Protein AF-A0A380E201-F1 (afdb_monomer)

InterPro domains:
  IPR000914 Solute-binding protein family 5 domain [PF00496] (3-68)
  IPR039424 Solute-binding protein family 5 [PTHR30290] (10-64)

Nearest PDB structures (foldseek):
  5kzt-assembly1_A  TM=9.747E-01  e=1.893E-06  Listeria monocytogenes 10403S
  6npo-assembly1_A  TM=9.668E-01  e=4.331E-06  Bacillus anthracis
  8arn-assembly1_A  TM=9.641E-01  e=2.061E-04  Bacillus subtilis subsp. subtilis str. 168
  3zs6-assembly1_A  TM=9.442E-01  e=1.460E-04  Burkholderia pseudomallei
  4faj-assembly1_A  TM=9.732E-01  e=3.118E-04  Enterococcus faecalis

Mean predicted aligned error: 3.08 Å

Radius of gyration: 14.25 Å; Cα contacts (8 Å, |Δi|>4): 76; chains: 1; bounding box: 33×34×31 Å

pLDDT: mean 94.93, std 6.67, range [56.78, 98.06]

Foldseek 3Di:
DDDQFPDFFDADPVRLDTHTDGDQCDADPVGHHDDPVVVLVVLLLLLACVNVHPPLVVCVSRPCSVCRNVVVDPRDD

Secondary structure (DSSP, 8-state):
---SBSSSPEEPTTS--EE-PBPTT-B-TTSPBP-HHHHHHHHHHHH-GGG--TTGGGGTTSTTHHHHHTTSSPPP-

Structure (mmCIF, N/CA/C/O backbone):
data_AF-A0A380E201-F1
#
_entry.id   AF-A0A380E201-F1
#
loop_
_atom_site.group_PDB
_atom_site.id
_atom_site.type_symbol
_atom_site.label_atom_id
_atom_site.label_alt_id
_atom_site.label_comp_id
_atom_site.label_asym_id
_atom_site.label_entity_id
_atom_site.label_seq_id
_atom_site.pdbx_PDB_ins_code
_atom_site.Cartn_x
_atom_site.Cartn_y
_atom_site.Cartn_z
_atom_site.occupancy
_atom_site.B_iso_or_equiv
_atom_site.auth_seq_id
_atom_site.auth_comp_id
_atom_site.auth_asym_id
_atom_site.auth_atom_id
_atom_site.pdbx_PDB_model_num
ATOM 1 N N . MET A 1 1 ? 16.815 -0.527 0.522 1.00 56.78 1 MET A N 1
ATOM 2 C CA . MET A 1 1 ? 16.677 -1.091 -0.840 1.00 56.78 1 MET A CA 1
ATOM 3 C C . MET A 1 1 ? 15.377 -0.565 -1.437 1.00 56.78 1 MET A C 1
ATOM 5 O O . MET A 1 1 ? 14.366 -0.616 -0.750 1.00 56.78 1 MET A O 1
ATOM 9 N N . LEU A 1 2 ? 15.401 0.003 -2.646 1.00 74.25 2 LEU A N 1
ATOM 10 C CA . LEU A 1 2 ? 14.183 0.434 -3.346 1.00 74.25 2 LEU A CA 1
ATOM 11 C C . LEU A 1 2 ? 13.572 -0.795 -4.038 1.00 74.25 2 LEU A C 1
ATOM 13 O O . LEU A 1 2 ? 14.257 -1.438 -4.827 1.00 74.25 2 LEU A O 1
ATOM 17 N N . GLY A 1 3 ? 12.334 -1.155 -3.685 1.00 90.56 3 GLY A N 1
ATOM 18 C CA . GLY A 1 3 ? 11.597 -2.266 -4.301 1.00 90.56 3 GLY A CA 1
ATOM 19 C C . GLY A 1 3 ? 10.993 -1.871 -5.654 1.00 90.56 3 GLY A C 1
ATOM 20 O O . GLY A 1 3 ? 11.694 -1.458 -6.572 1.00 90.56 3 GLY A O 1
ATOM 21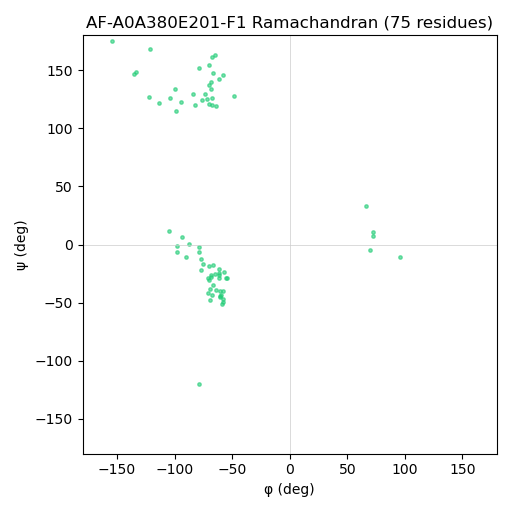 N N . VAL A 1 4 ? 9.664 -1.946 -5.774 1.00 95.50 4 VAL A N 1
ATOM 22 C CA . VAL A 1 4 ? 8.925 -1.529 -6.988 1.00 95.50 4 VAL A CA 1
ATOM 23 C C . VAL A 1 4 ? 8.941 -0.002 -7.190 1.00 95.50 4 VAL A C 1
ATOM 25 O O . VAL A 1 4 ? 8.703 0.495 -8.291 1.00 95.50 4 VAL A O 1
ATOM 28 N N . ALA A 1 5 ? 9.245 0.771 -6.144 1.00 96.62 5 ALA A N 1
ATOM 29 C CA . ALA A 1 5 ? 9.379 2.221 -6.234 1.00 96.62 5 ALA A CA 1
ATOM 30 C C . ALA A 1 5 ? 10.620 2.621 -7.054 1.00 96.62 5 ALA A C 1
ATOM 32 O O . ALA A 1 5 ? 11.719 2.118 -6.835 1.00 96.62 5 ALA A O 1
ATOM 33 N N . LYS A 1 6 ? 10.451 3.573 -7.977 1.00 96.25 6 LYS A N 1
ATOM 34 C CA . LYS A 1 6 ? 11.522 4.113 -8.830 1.00 96.25 6 LYS A CA 1
ATOM 35 C C . LYS A 1 6 ? 12.531 4.960 -8.046 1.00 96.25 6 LYS A C 1
ATOM 37 O O . LYS A 1 6 ? 13.690 5.043 -8.431 1.00 96.25 6 LYS A O 1
ATOM 42 N N . ALA A 1 7 ? 12.078 5.613 -6.982 1.00 96.19 7 ALA A N 1
ATOM 43 C CA . ALA A 1 7 ? 12.871 6.463 -6.101 1.00 96.19 7 ALA A CA 1
ATOM 44 C C . ALA A 1 7 ? 12.215 6.505 -4.712 1.00 96.19 7 ALA A C 1
ATOM 46 O O . ALA A 1 7 ? 11.116 5.971 -4.528 1.00 96.19 7 ALA A O 1
ATOM 47 N N . PHE A 1 8 ? 12.863 7.162 -3.747 1.00 95.38 8 PHE A N 1
ATOM 48 C CA . PHE A 1 8 ? 12.214 7.477 -2.474 1.00 95.38 8 PHE A CA 1
ATOM 49 C C . PHE A 1 8 ? 10.939 8.316 -2.696 1.00 95.38 8 PHE A C 1
ATOM 51 O O . PHE A 1 8 ? 10.905 9.121 -3.632 1.00 95.38 8 PHE A O 1
ATOM 58 N N . PRO A 1 9 ? 9.887 8.137 -1.872 1.00 96.19 9 PRO A N 1
ATOM 59 C CA . PRO A 1 9 ? 8.637 8.873 -2.037 1.00 96.19 9 PRO A CA 1
ATOM 60 C C . PRO A 1 9 ? 8.815 10.387 -1.896 1.00 96.19 9 PRO A C 1
ATOM 62 O O . PRO A 1 9 ? 9.539 10.863 -1.022 1.00 96.19 9 PRO A O 1
ATOM 65 N N . GLU A 1 10 ? 8.088 11.149 -2.711 1.00 97.69 10 GLU A N 1
ATOM 66 C CA . GLU A 1 10 ? 7.963 12.596 -2.536 1.00 97.69 10 GLU A CA 1
ATOM 67 C C . GLU A 1 10 ? 6.998 12.862 -1.369 1.00 97.69 10 GLU A C 1
ATOM 69 O O . GLU A 1 10 ? 5.864 12.378 -1.374 1.00 97.69 10 GLU A O 1
ATOM 74 N N . LYS A 1 11 ? 7.444 13.611 -0.356 1.00 98.00 11 LYS A N 1
ATOM 75 C CA . LYS A 1 11 ? 6.673 13.899 0.863 1.00 98.00 11 LYS A CA 1
ATOM 76 C C . LYS A 1 11 ? 6.029 15.287 0.781 1.00 98.00 11 LYS A C 1
ATOM 78 O O . LYS A 1 11 ? 6.688 16.253 0.401 1.00 98.00 11 LYS A O 1
ATOM 83 N N . SER A 1 12 ? 4.748 15.397 1.137 1.00 97.81 12 SER A N 1
ATOM 84 C CA . SER A 1 12 ? 4.059 16.691 1.259 1.00 97.81 12 SER A CA 1
ATOM 85 C C . SER A 1 12 ? 4.649 17.554 2.379 1.00 97.81 12 SER A C 1
ATOM 87 O O . SER A 1 12 ? 5.323 17.054 3.279 1.00 97.81 12 SER A O 1
ATOM 89 N N . LYS A 1 13 ? 4.352 18.861 2.365 1.00 97.44 13 LYS A N 1
ATOM 90 C CA . LYS A 1 13 ? 4.844 19.814 3.379 1.00 97.44 13 LYS A CA 1
ATOM 91 C C . LYS A 1 13 ? 4.435 19.442 4.808 1.00 97.44 13 LYS A C 1
ATOM 93 O O . LYS A 1 13 ? 5.239 19.565 5.721 1.00 97.44 13 LYS A O 1
ATOM 98 N N . ASP A 1 14 ? 3.203 18.970 4.990 1.00 96.75 14 ASP A N 1
ATOM 99 C CA . ASP A 1 14 ? 2.677 18.504 6.283 1.00 96.75 14 ASP A CA 1
ATOM 100 C C . ASP A 1 14 ? 3.145 17.086 6.650 1.00 96.75 14 ASP A C 1
ATOM 102 O O . ASP A 1 14 ? 2.879 16.592 7.743 1.00 96.75 14 ASP A O 1
ATOM 106 N N . GLY A 1 15 ? 3.831 16.418 5.724 1.00 96.06 15 GLY A N 1
ATOM 107 C CA . GLY A 1 15 ? 4.392 15.097 5.904 1.00 96.06 15 GLY A CA 1
ATOM 108 C C . GLY A 1 15 ? 3.408 13.937 5.947 1.00 96.06 15 GLY A C 1
ATOM 109 O O . GLY A 1 15 ? 3.847 12.823 6.226 1.00 96.06 15 GLY A O 1
ATOM 110 N N . LYS A 1 16 ? 2.123 14.172 5.665 1.00 96.62 16 LYS A N 1
ATOM 111 C CA . LYS A 1 16 ? 1.057 13.159 5.757 1.00 96.62 16 LYS A CA 1
ATOM 112 C C . LYS A 1 16 ? 0.712 12.504 4.422 1.00 96.62 16 LYS A C 1
ATOM 114 O O . LYS A 1 16 ? -0.073 11.563 4.388 1.00 96.62 16 LYS A O 1
ATOM 119 N N . THR A 1 17 ? 1.292 12.990 3.325 1.00 97.62 17 THR A N 1
ATOM 120 C CA . THR A 1 17 ? 1.097 12.436 1.984 1.00 97.62 17 THR A CA 1
ATOM 121 C C . THR A 1 17 ? 2.439 12.024 1.400 1.00 97.62 17 THR A C 1
ATOM 123 O O . THR A 1 17 ? 3.368 12.830 1.326 1.00 97.62 17 THR A O 1
ATOM 126 N N . LEU A 1 18 ? 2.525 10.771 0.955 1.00 97.25 18 LEU A N 1
ATOM 127 C CA . LEU A 1 18 ? 3.665 10.235 0.219 1.00 97.25 18 LEU A CA 1
ATOM 128 C C . LEU A 1 18 ? 3.230 9.914 -1.211 1.00 97.25 18 LEU A C 1
ATOM 130 O O . LEU A 1 18 ? 2.322 9.112 -1.424 1.00 97.25 18 LEU A O 1
ATOM 134 N N . LYS A 1 19 ? 3.890 10.519 -2.198 1.00 97.75 19 LYS A N 1
ATOM 135 C CA . LYS A 1 19 ? 3.694 10.204 -3.615 1.00 97.75 19 LYS A CA 1
ATOM 136 C C . LYS A 1 19 ? 4.797 9.260 -4.076 1.00 97.75 19 LYS A C 1
ATOM 138 O O . LYS A 1 19 ? 5.972 9.624 -4.117 1.00 97.75 19 LYS A O 1
ATOM 143 N N . VAL A 1 20 ? 4.407 8.043 -4.443 1.00 97.50 20 VAL A N 1
ATOM 144 C CA . VAL A 1 20 ? 5.321 6.992 -4.902 1.00 97.50 20 VAL A CA 1
ATOM 145 C C . VAL A 1 20 ? 5.215 6.851 -6.416 1.00 97.50 20 VAL A C 1
ATOM 147 O O . VAL A 1 20 ? 4.128 6.659 -6.956 1.00 97.50 20 VAL A O 1
ATOM 150 N N . LYS A 1 21 ? 6.350 6.933 -7.115 1.00 97.56 21 LYS A N 1
ATOM 151 C CA . LYS A 1 21 ? 6.444 6.597 -8.543 1.00 97.56 21 LYS A CA 1
ATOM 152 C C . LYS A 1 21 ? 6.897 5.147 -8.670 1.00 97.56 21 LYS A C 1
ATOM 154 O O . LYS A 1 21 ? 7.962 4.806 -8.162 1.00 97.56 21 LYS A O 1
ATOM 159 N N . LEU A 1 22 ? 6.114 4.309 -9.342 1.00 97.38 22 LEU A N 1
ATOM 160 C CA . LEU A 1 22 ? 6.492 2.921 -9.618 1.00 97.38 22 LEU A CA 1
ATOM 161 C C . LEU A 1 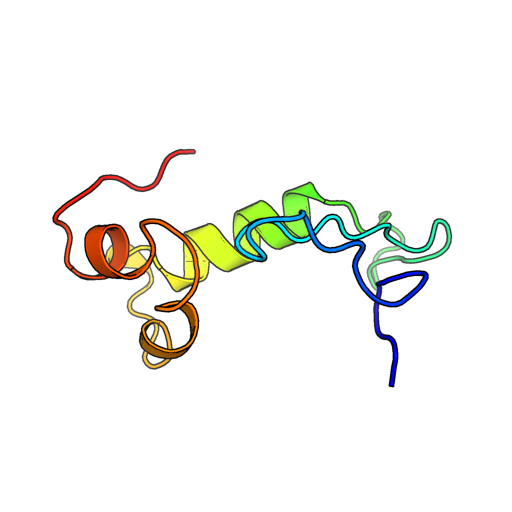22 ? 7.476 2.852 -10.792 1.00 97.38 22 LEU A C 1
ATOM 163 O O . LEU A 1 22 ? 7.474 3.718 -11.674 1.00 97.38 22 LEU A O 1
ATOM 167 N N . ARG A 1 23 ? 8.332 1.830 -10.802 1.00 96.19 23 ARG A N 1
ATOM 168 C CA . ARG A 1 23 ? 9.170 1.525 -11.962 1.00 96.19 23 ARG A CA 1
ATOM 169 C C . ARG A 1 23 ? 8.300 1.037 -13.122 1.00 96.19 23 ARG A C 1
ATOM 171 O O . ARG A 1 23 ? 7.369 0.266 -12.927 1.00 96.19 23 ARG A O 1
ATOM 178 N N . SER A 1 24 ? 8.620 1.469 -14.338 1.00 95.00 24 SER A N 1
ATOM 179 C CA . SER A 1 24 ? 7.856 1.131 -15.547 1.00 95.00 24 SER A CA 1
ATOM 180 C C . SER A 1 24 ? 8.081 -0.297 -16.052 1.00 95.00 24 SER A C 1
ATOM 182 O O . SER A 1 24 ? 7.316 -0.773 -16.886 1.00 95.00 24 SER A O 1
ATOM 184 N N . ASP A 1 25 ? 9.145 -0.952 -15.589 1.00 96.00 25 ASP A N 1
ATOM 185 C CA . ASP A 1 25 ? 9.555 -2.306 -15.966 1.00 96.00 25 ASP A CA 1
ATOM 186 C C . ASP A 1 25 ? 9.109 -3.378 -14.958 1.00 96.00 25 ASP A C 1
ATOM 188 O O . ASP A 1 25 ? 9.357 -4.560 -15.181 1.00 96.00 25 ASP A O 1
ATOM 192 N N . ALA A 1 26 ? 8.441 -2.986 -13.868 1.00 97.12 26 ALA A N 1
ATOM 193 C CA . ALA A 1 26 ? 7.966 -3.918 -12.856 1.00 97.12 26 ALA A CA 1
ATOM 194 C C . ALA A 1 26 ? 6.852 -4.814 -13.411 1.00 97.12 26 ALA A C 1
ATOM 196 O O . ALA A 1 26 ? 5.838 -4.328 -13.925 1.00 97.12 26 ALA A O 1
ATOM 197 N N . LYS A 1 27 ? 7.040 -6.127 -13.277 1.00 97.69 27 LYS A N 1
ATOM 198 C CA . LYS A 1 27 ? 6.101 -7.144 -13.743 1.00 97.69 27 LYS A CA 1
ATOM 199 C C . LYS A 1 27 ? 5.889 -8.222 -12.692 1.00 97.69 27 LYS A C 1
ATOM 201 O O . LYS A 1 27 ? 6.818 -8.579 -11.967 1.00 97.69 27 LYS A O 1
ATOM 206 N N . TRP A 1 28 ? 4.676 -8.750 -12.653 1.00 97.94 28 TRP A N 1
ATOM 207 C CA . TRP A 1 28 ? 4.372 -10.020 -12.014 1.00 97.94 28 TRP A CA 1
ATOM 208 C C . TRP A 1 28 ? 5.023 -11.169 -12.793 1.00 97.94 28 TRP A C 1
ATOM 210 O O . TRP A 1 28 ? 5.386 -11.027 -13.963 1.00 97.94 28 TRP A O 1
ATOM 220 N N . SER A 1 29 ? 5.170 -12.330 -12.156 1.00 97.75 29 SER A N 1
ATOM 221 C CA . SER A 1 29 ? 5.775 -13.515 -12.783 1.00 97.75 29 SER A CA 1
ATOM 222 C C . SER A 1 29 ? 4.998 -14.021 -14.002 1.00 97.75 29 SER A C 1
ATOM 224 O O . SER A 1 29 ? 5.583 -14.645 -14.881 1.00 97.75 29 SER A O 1
ATOM 226 N N . ASN A 1 30 ? 3.701 -13.719 -14.080 1.00 97.75 30 ASN A N 1
ATOM 227 C CA . ASN A 1 30 ? 2.845 -14.024 -15.225 1.00 97.75 30 ASN A CA 1
ATOM 228 C C . ASN A 1 30 ? 3.016 -13.039 -16.405 1.00 97.75 30 ASN A C 1
ATOM 230 O O . ASN A 1 30 ? 2.388 -13.222 -17.442 1.00 97.75 30 ASN A O 1
ATOM 234 N N . GLY A 1 31 ? 3.858 -12.009 -16.264 1.00 97.56 31 GLY A N 1
ATOM 235 C CA . GLY A 1 31 ? 4.151 -11.019 -17.300 1.00 97.56 31 GLY A CA 1
ATOM 236 C C . GLY A 1 31 ? 3.332 -9.727 -17.223 1.00 97.56 31 GLY A C 1
ATOM 237 O O . GLY A 1 31 ? 3.704 -8.757 -17.897 1.00 97.56 31 GLY A O 1
ATOM 238 N N . ASP A 1 32 ? 2.289 -9.670 -16.389 1.00 98.06 32 ASP A N 1
ATOM 239 C CA . ASP A 1 32 ? 1.466 -8.471 -16.214 1.00 98.06 32 ASP A CA 1
ATOM 240 C C . ASP A 1 32 ? 2.260 -7.342 -15.556 1.00 98.06 32 ASP A C 1
ATOM 242 O O . ASP A 1 32 ? 3.137 -7.569 -14.721 1.00 98.06 32 ASP A O 1
ATOM 246 N N . LYS A 1 33 ? 1.950 -6.093 -15.913 1.00 98.00 33 LYS A N 1
ATOM 247 C CA . LYS A 1 33 ? 2.586 -4.924 -15.293 1.00 98.00 33 LYS A CA 1
ATOM 248 C C . LYS A 1 33 ? 2.109 -4.768 -13.853 1.00 98.00 33 LYS A C 1
ATOM 250 O O . LYS A 1 33 ? 0.911 -4.820 -13.602 1.00 98.00 33 LYS A O 1
ATOM 255 N N . VAL A 1 34 ? 3.034 -4.466 -12.945 1.00 98.06 34 VAL A N 1
ATOM 256 C CA . VAL A 1 34 ? 2.674 -4.035 -11.590 1.00 98.06 34 VAL A CA 1
ATOM 257 C C . VAL A 1 34 ? 2.152 -2.599 -11.649 1.00 98.06 34 VAL A C 1
ATOM 259 O O . VAL A 1 34 ? 2.803 -1.714 -12.213 1.00 98.06 34 VAL A O 1
ATOM 262 N N . THR A 1 35 ? 0.986 -2.350 -11.060 1.00 97.69 35 THR A N 1
ATOM 263 C CA . THR A 1 35 ? 0.307 -1.047 -11.095 1.00 97.69 35 THR A CA 1
ATOM 264 C C . THR A 1 35 ? 0.063 -0.489 -9.696 1.00 97.69 35 THR A C 1
ATOM 266 O O . THR A 1 35 ? 0.189 -1.181 -8.691 1.00 97.69 35 THR A O 1
ATOM 269 N N . ALA A 1 36 ? -0.327 0.787 -9.610 1.00 97.69 36 ALA A N 1
ATOM 270 C CA . ALA A 1 36 ? -0.728 1.388 -8.338 1.00 97.69 36 ALA A CA 1
ATOM 271 C C . ALA A 1 36 ? -1.958 0.693 -7.722 1.00 97.69 36 ALA A C 1
ATOM 273 O O . ALA A 1 36 ? -2.081 0.652 -6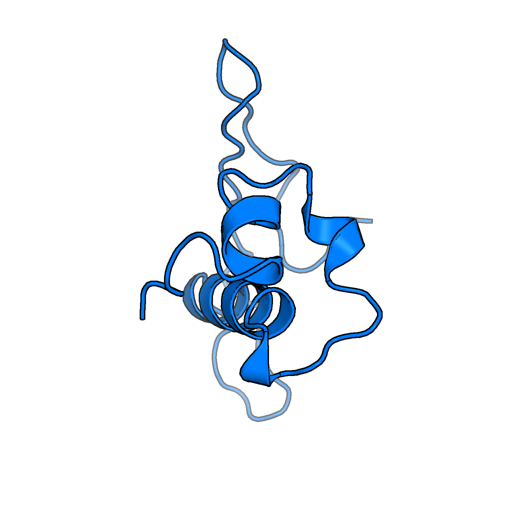.499 1.00 97.69 36 ALA A O 1
ATOM 274 N N . GLN A 1 37 ? -2.837 0.119 -8.552 1.00 97.31 37 GLN A N 1
ATOM 275 C CA . GLN A 1 37 ? -4.043 -0.561 -8.080 1.00 97.31 37 GLN A CA 1
ATOM 276 C C . GLN A 1 37 ? -3.727 -1.854 -7.327 1.00 97.31 37 GLN A C 1
ATOM 278 O O . GLN A 1 37 ? -4.450 -2.193 -6.396 1.00 97.31 37 GLN A O 1
ATOM 283 N N . ASP A 1 38 ? -2.608 -2.515 -7.632 1.00 97.94 38 ASP A N 1
ATOM 284 C CA . ASP A 1 38 ? -2.186 -3.722 -6.914 1.00 97.94 38 ASP A CA 1
ATOM 285 C C . ASP A 1 38 ? -1.883 -3.412 -5.440 1.00 97.94 38 ASP A C 1
ATOM 287 O O . ASP A 1 38 ? -2.256 -4.166 -4.540 1.00 97.94 38 ASP A O 1
ATOM 291 N N . PHE A 1 39 ? -1.265 -2.255 -5.177 1.00 97.19 39 PHE A N 1
ATOM 292 C CA . PHE A 1 39 ? -0.994 -1.777 -3.819 1.00 97.19 39 PHE A CA 1
ATOM 293 C C . PHE A 1 39 ? -2.273 -1.331 -3.108 1.00 97.19 39 PHE A C 1
ATOM 295 O O . PHE A 1 39 ? -2.464 -1.667 -1.941 1.00 97.19 39 PHE A O 1
ATOM 302 N N . VAL A 1 40 ? -3.167 -0.620 -3.808 1.00 96.75 40 VAL A N 1
ATOM 303 C CA . VAL A 1 40 ? -4.481 -0.227 -3.270 1.00 96.75 40 VAL A CA 1
ATOM 304 C C . VAL A 1 40 ? -5.274 -1.464 -2.851 1.00 96.75 40 VAL A C 1
ATOM 306 O O . VAL A 1 40 ? -5.757 -1.527 -1.720 1.00 96.75 40 VAL A O 1
ATOM 309 N N . TYR A 1 41 ? -5.358 -2.466 -3.728 1.00 96.75 41 TYR A N 1
ATOM 310 C CA . TYR A 1 41 ? -6.015 -3.739 -3.452 1.00 96.75 41 TYR A CA 1
ATOM 311 C C . TYR A 1 41 ? -5.387 -4.450 -2.252 1.00 96.75 41 TYR A C 1
ATOM 313 O O . TYR A 1 41 ? -6.103 -4.810 -1.318 1.00 96.75 41 TYR A O 1
ATOM 321 N N . ALA A 1 42 ? -4.060 -4.615 -2.237 1.00 96.56 42 ALA A N 1
ATOM 322 C CA . ALA A 1 42 ? -3.370 -5.320 -1.162 1.00 96.56 42 ALA A CA 1
ATOM 323 C C . ALA A 1 42 ? -3.575 -4.639 0.198 1.00 96.56 42 ALA A C 1
ATOM 325 O O . ALA A 1 42 ? -3.881 -5.310 1.180 1.00 96.56 42 ALA A O 1
ATOM 326 N N . TRP A 1 43 ? -3.463 -3.310 0.267 1.00 96.88 43 TRP A N 1
ATOM 327 C CA . TRP A 1 43 ? -3.648 -2.573 1.517 1.00 96.88 43 TRP A CA 1
ATOM 328 C C . TRP A 1 43 ? -5.087 -2.624 2.012 1.00 96.88 43 TRP A C 1
A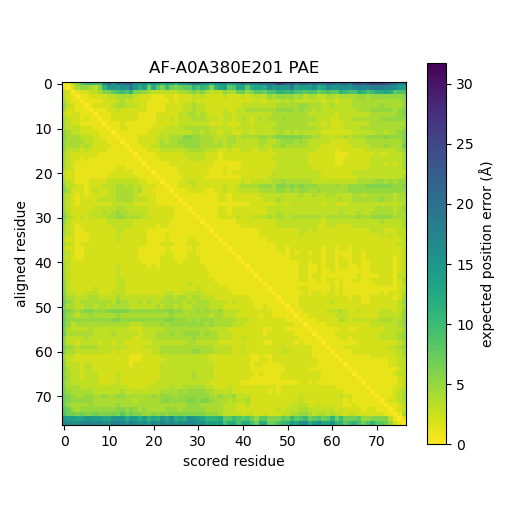TOM 330 O O . TRP A 1 43 ? -5.298 -2.879 3.196 1.00 96.88 43 TRP A O 1
ATOM 340 N N . ARG A 1 44 ? -6.067 -2.451 1.116 1.00 96.69 44 ARG A N 1
ATOM 341 C CA . ARG A 1 44 ? -7.493 -2.592 1.448 1.00 96.69 44 ARG A CA 1
ATOM 342 C C . ARG A 1 44 ? -7.809 -3.998 1.946 1.00 96.69 44 ARG A C 1
ATOM 344 O O . ARG A 1 44 ? -8.443 -4.134 2.983 1.00 96.69 44 ARG A O 1
ATOM 351 N N . LYS A 1 45 ? -7.298 -5.031 1.269 1.00 96.25 45 LYS A N 1
ATOM 352 C CA . LYS A 1 45 ? -7.456 -6.427 1.690 1.00 96.25 45 LYS A CA 1
ATOM 353 C C . LYS A 1 45 ? -6.860 -6.669 3.077 1.00 96.25 45 LYS A C 1
ATOM 355 O O . LYS A 1 45 ? -7.508 -7.315 3.890 1.00 96.25 45 LYS A O 1
ATOM 360 N N . THR A 1 46 ? -5.669 -6.143 3.364 1.00 96.75 46 THR A N 1
ATOM 361 C CA . THR A 1 46 ? -5.016 -6.299 4.675 1.00 96.75 46 THR A CA 1
ATOM 362 C C . THR A 1 46 ? -5.834 -5.704 5.818 1.00 96.75 46 THR A C 1
ATOM 364 O O . THR A 1 46 ? -5.868 -6.299 6.891 1.00 96.75 46 THR A O 1
ATOM 367 N N . VAL A 1 47 ? -6.468 -4.544 5.614 1.00 97.12 47 VAL A N 1
ATOM 368 C CA . VAL A 1 47 ? -7.249 -3.870 6.668 1.00 97.12 47 VAL A CA 1
ATOM 369 C C . VAL A 1 47 ? -8.719 -4.286 6.705 1.00 97.12 47 VAL A C 1
ATOM 371 O O . VAL A 1 47 ? -9.398 -3.937 7.662 1.00 97.12 47 VAL A O 1
ATOM 374 N N . ASP A 1 48 ? -9.220 -5.010 5.703 1.00 96.56 48 ASP A N 1
ATOM 375 C CA . ASP A 1 48 ? -10.586 -5.539 5.708 1.00 96.56 48 ASP A CA 1
ATOM 376 C C . ASP A 1 48 ? -10.756 -6.558 6.854 1.00 96.56 48 ASP A C 1
ATOM 378 O O . ASP A 1 48 ? -10.087 -7.600 6.840 1.00 96.56 48 ASP A O 1
ATOM 382 N N . PRO A 1 49 ? -11.669 -6.321 7.821 1.00 94.38 49 PRO A N 1
ATOM 383 C CA . PRO A 1 49 ? -11.934 -7.266 8.904 1.00 94.38 49 PRO A CA 1
ATOM 384 C C . PRO A 1 49 ? -12.321 -8.667 8.411 1.00 94.38 49 PRO A C 1
ATOM 386 O O . PRO A 1 49 ? -12.031 -9.653 9.086 1.00 94.38 49 PRO A O 1
ATOM 389 N N . LYS A 1 50 ? -12.932 -8.779 7.223 1.00 95.38 50 LYS A N 1
ATOM 390 C CA . LYS A 1 50 ? -13.313 -10.067 6.618 1.00 95.38 50 LYS A CA 1
ATOM 391 C C . LYS A 1 50 ? -12.110 -10.899 6.187 1.00 95.38 50 LYS A C 1
ATOM 393 O O . LYS A 1 50 ? -12.221 -12.119 6.117 1.00 95.38 50 LYS A O 1
ATOM 398 N N . THR A 1 51 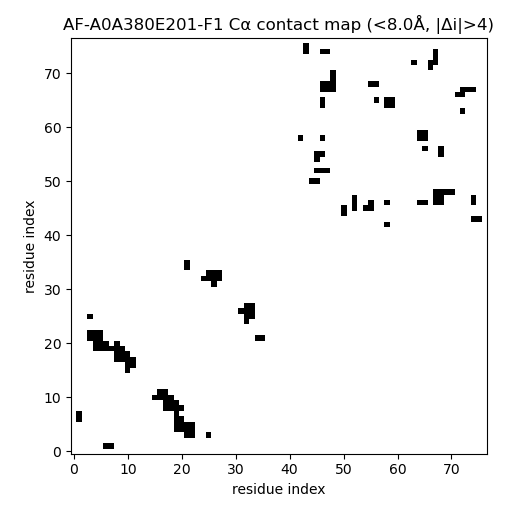? -10.978 -10.260 5.890 1.00 96.06 51 THR A N 1
ATOM 399 C CA . THR A 1 51 ? -9.735 -10.970 5.568 1.00 96.06 51 THR A CA 1
ATOM 400 C C . THR A 1 51 ? -9.137 -11.632 6.809 1.00 96.06 51 THR A C 1
ATOM 402 O O . THR A 1 51 ? -8.462 -12.647 6.674 1.00 96.06 51 THR A O 1
ATOM 405 N N . GLY A 1 52 ? -9.364 -11.076 8.008 1.00 94.12 52 GLY A N 1
ATOM 406 C CA . GLY A 1 52 ? -8.836 -11.632 9.258 1.00 94.12 52 GLY A CA 1
ATOM 407 C C . GLY A 1 52 ? -7.307 -11.581 9.368 1.00 94.12 52 GLY A C 1
ATOM 408 O O . GLY A 1 52 ? -6.702 -12.491 9.922 1.00 94.12 52 GLY A O 1
ATOM 409 N N . SER A 1 53 ? -6.662 -10.552 8.805 1.00 95.06 53 SER A N 1
ATOM 410 C CA . SER A 1 53 ? -5.198 -10.429 8.829 1.00 95.06 53 SER A CA 1
ATOM 411 C C . SER A 1 53 ? -4.666 -10.190 10.246 1.00 95.06 53 SER A C 1
ATOM 413 O O . SER A 1 53 ? -4.937 -9.150 10.848 1.00 95.06 53 SER A O 1
ATOM 415 N N . GLU A 1 54 ? -3.818 -11.095 10.739 1.00 94.88 54 GLU A N 1
ATOM 416 C CA . GLU A 1 54 ? -3.122 -10.960 12.031 1.00 94.88 54 GLU A CA 1
ATOM 417 C C . GLU A 1 54 ? -2.197 -9.730 12.083 1.00 94.88 54 GLU A C 1
ATOM 419 O O . GLU A 1 54 ? -1.891 -9.212 13.155 1.00 94.88 54 GLU A O 1
ATOM 424 N N . PHE A 1 55 ? -1.790 -9.216 10.917 1.00 94.12 55 PHE A N 1
ATOM 425 C CA . PHE A 1 55 ? -0.876 -8.083 10.780 1.00 94.12 55 PHE A CA 1
ATOM 426 C C . PHE A 1 55 ? -1.562 -6.773 10.381 1.00 94.12 55 PHE A C 1
ATOM 428 O O . PHE A 1 55 ? -0.875 -5.807 10.059 1.00 94.12 55 PHE A O 1
ATOM 435 N N . ALA A 1 56 ? -2.897 -6.679 10.417 1.00 95.12 56 ALA A N 1
ATOM 436 C CA . ALA A 1 56 ? -3.605 -5.444 10.054 1.00 95.12 56 ALA A CA 1
ATOM 437 C C . ALA A 1 56 ? -3.129 -4.208 10.851 1.00 95.12 56 ALA A C 1
ATOM 439 O O . ALA A 1 56 ? -3.146 -3.089 10.336 1.00 95.12 56 ALA A O 1
ATOM 440 N N . TYR A 1 57 ? -2.648 -4.409 12.083 1.00 93.06 57 TYR A N 1
ATOM 441 C CA . TYR A 1 57 ? -2.169 -3.348 12.972 1.00 93.06 57 TYR A CA 1
ATOM 442 C C . TYR A 1 57 ? -0.967 -2.559 12.421 1.00 93.06 57 TYR A C 1
ATOM 444 O O . TYR A 1 57 ? -0.823 -1.383 12.752 1.00 93.06 57 TYR A O 1
ATOM 452 N N . ILE A 1 58 ? -0.132 -3.146 11.548 1.00 95.94 58 ILE A N 1
ATOM 453 C CA . ILE A 1 58 ? 1.042 -2.451 10.976 1.00 95.94 58 ILE A CA 1
ATOM 454 C C . ILE A 1 58 ? 0.642 -1.292 10.055 1.00 95.94 58 ILE A C 1
ATOM 456 O O . ILE A 1 58 ? 1.456 -0.429 9.744 1.00 95.94 58 ILE A O 1
ATOM 460 N N . MET A 1 59 ? -0.614 -1.279 9.60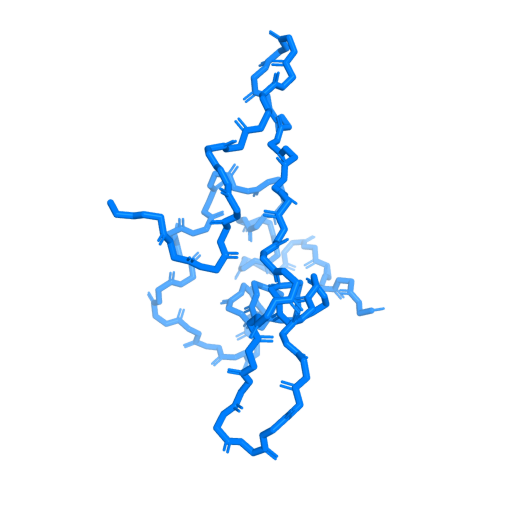2 1.00 96.38 59 MET A N 1
ATOM 461 C CA . MET A 1 59 ? -1.145 -0.276 8.684 1.00 96.38 59 MET A CA 1
ATOM 462 C C . MET A 1 59 ? -1.684 0.960 9.414 1.00 96.38 59 MET A C 1
ATOM 464 O O . MET A 1 59 ? -2.171 1.870 8.751 1.00 96.38 59 MET A O 1
ATOM 468 N N . GLY A 1 60 ? -1.615 1.013 10.751 1.00 95.44 60 GLY A N 1
ATOM 469 C CA . GLY A 1 60 ? -2.262 2.041 11.576 1.00 95.44 60 GLY A CA 1
ATOM 470 C C . GLY A 1 60 ? -1.871 3.492 11.261 1.00 95.44 60 GLY A C 1
ATOM 471 O O . GLY A 1 60 ? -2.672 4.396 11.492 1.00 95.44 60 GLY A O 1
ATOM 472 N N . ASP A 1 61 ? -0.694 3.715 10.669 1.00 95.44 61 ASP A N 1
ATOM 473 C CA . ASP A 1 61 ? -0.228 5.043 10.243 1.00 95.44 61 ASP A CA 1
ATOM 474 C C . ASP A 1 61 ? -0.879 5.531 8.934 1.00 95.44 61 ASP A C 1
ATOM 476 O O . ASP A 1 61 ? -0.779 6.707 8.568 1.00 95.44 61 ASP A O 1
ATOM 480 N N . ILE A 1 62 ? -1.563 4.645 8.207 1.00 96.38 62 ILE A N 1
ATOM 481 C CA . ILE A 1 62 ? -2.301 4.992 6.995 1.00 96.38 62 ILE A CA 1
ATOM 482 C C . ILE A 1 62 ? -3.675 5.519 7.397 1.00 96.38 62 ILE A C 1
ATOM 484 O O . ILE A 1 62 ? -4.426 4.895 8.148 1.00 96.38 62 ILE A O 1
ATOM 488 N N . LYS A 1 63 ? -4.033 6.685 6.853 1.00 97.00 63 LYS A N 1
ATOM 489 C CA . LYS A 1 63 ? -5.319 7.341 7.113 1.00 97.00 63 LYS A CA 1
ATOM 490 C C . LYS A 1 63 ? -6.486 6.352 6.966 1.00 97.00 63 LYS A C 1
ATOM 49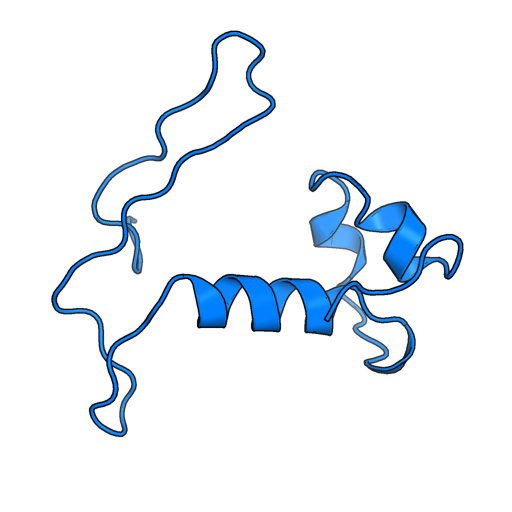2 O O . LYS A 1 63 ? -6.636 5.723 5.924 1.00 97.00 63 LYS A O 1
ATOM 497 N N . ASN A 1 64 ? -7.336 6.292 7.995 1.00 97.06 64 ASN A N 1
ATOM 498 C CA . ASN A 1 64 ? -8.502 5.406 8.141 1.00 97.06 64 ASN A CA 1
ATOM 499 C C . ASN A 1 64 ? -8.214 3.905 8.341 1.00 97.06 64 ASN A C 1
ATOM 501 O O . ASN A 1 64 ? -9.169 3.176 8.594 1.00 97.06 64 ASN A O 1
ATOM 505 N N . ALA A 1 65 ? -6.970 3.420 8.279 1.00 96.94 65 ALA A N 1
ATOM 506 C CA . ALA A 1 65 ? -6.685 1.984 8.371 1.00 96.94 65 ALA A CA 1
ATOM 507 C C . ALA A 1 65 ? -7.213 1.349 9.669 1.00 96.94 65 ALA A C 1
ATOM 509 O O . ALA A 1 65 ? -7.896 0.331 9.609 1.00 96.94 65 ALA A O 1
ATOM 510 N N . SER A 1 66 ? -6.974 1.985 10.821 1.00 96.19 66 SER A N 1
ATOM 511 C CA . SER A 1 66 ? -7.456 1.506 12.127 1.00 96.19 66 SER A CA 1
ATOM 512 C C . SER A 1 66 ? -8.980 1.553 12.270 1.00 96.19 66 SER A C 1
ATOM 514 O O . SER A 1 66 ? -9.579 0.688 12.906 1.00 96.19 66 SER A O 1
ATOM 516 N N . ASP A 1 67 ? -9.635 2.555 11.679 1.00 97.25 67 ASP A N 1
ATOM 517 C CA . ASP A 1 67 ? -11.099 2.639 11.696 1.00 97.25 67 ASP A CA 1
ATOM 518 C C . ASP A 1 67 ? -11.717 1.529 10.839 1.00 97.25 67 ASP A C 1
ATOM 520 O O . ASP A 1 67 ? -12.729 0.947 11.220 1.00 97.25 67 ASP A O 1
ATOM 524 N N . ILE A 1 68 ? -11.102 1.213 9.697 1.00 96.88 68 ILE A N 1
ATOM 525 C CA . ILE A 1 68 ? -11.554 0.134 8.815 1.00 96.88 68 ILE A CA 1
ATOM 526 C C . ILE A 1 68 ? -11.320 -1.228 9.477 1.00 96.88 68 ILE A C 1
ATOM 528 O O . ILE A 1 68 ? -12.252 -2.025 9.564 1.00 96.88 68 ILE A O 1
ATOM 532 N N . SER A 1 69 ? -10.123 -1.472 10.022 1.00 95.50 69 SER A N 1
ATOM 533 C CA . SER A 1 69 ? -9.778 -2.757 10.651 1.00 95.50 69 SER A CA 1
ATOM 534 C C . SER A 1 69 ? -10.592 -3.065 11.907 1.00 95.50 69 SER A C 1
ATOM 536 O O . SER A 1 69 ? -10.804 -4.229 12.233 1.00 95.50 69 SER A O 1
ATOM 538 N N . THR A 1 70 ? -11.104 -2.035 12.586 1.00 94.62 70 THR A N 1
ATOM 539 C CA . THR A 1 70 ? -12.019 -2.178 13.732 1.00 94.62 70 THR A CA 1
ATOM 540 C C . THR A 1 70 ? -13.500 -2.125 13.342 1.00 94.62 70 THR A C 1
ATOM 542 O O . THR A 1 70 ? -14.363 -2.098 14.218 1.00 94.62 70 THR A O 1
ATOM 545 N N . GLY A 1 71 ? -13.819 -2.101 12.043 1.00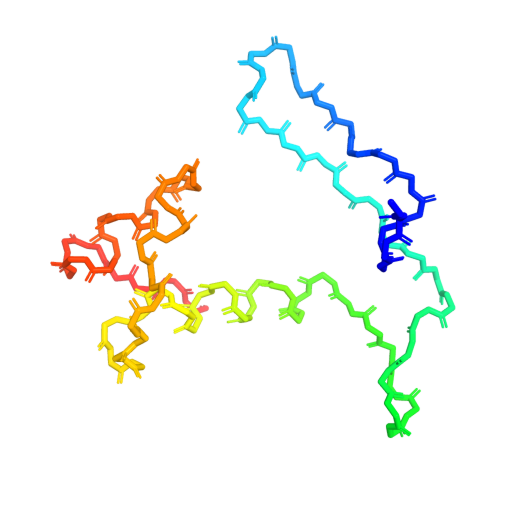 94.19 71 GLY A N 1
ATOM 546 C CA . GLY A 1 71 ? -15.194 -2.110 11.533 1.00 94.19 71 GLY A CA 1
ATOM 547 C C . GLY A 1 71 ? -15.964 -0.798 11.724 1.00 94.19 71 GLY A C 1
ATOM 548 O O . GLY A 1 71 ? -17.170 -0.759 11.493 1.00 94.19 71 GLY A O 1
ATOM 549 N N . LYS A 1 72 ? -15.296 0.290 12.124 1.00 96.62 72 LYS A N 1
ATOM 550 C CA . LYS A 1 72 ? -15.904 1.623 12.292 1.00 96.62 72 LYS A CA 1
ATOM 551 C C . LYS A 1 72 ? -16.136 2.339 10.962 1.00 96.62 72 LYS A C 1
ATOM 553 O O . LYS A 1 72 ? -16.949 3.260 10.899 1.00 96.62 72 LYS A O 1
ATOM 558 N N . LYS A 1 73 ? -15.413 1.949 9.909 1.00 96.38 73 LYS A N 1
ATOM 559 C CA . LYS A 1 73 ? -15.589 2.442 8.536 1.00 96.38 73 LYS A CA 1
ATOM 560 C C . LYS A 1 73 ? -15.610 1.282 7.540 1.00 96.38 73 LYS A C 1
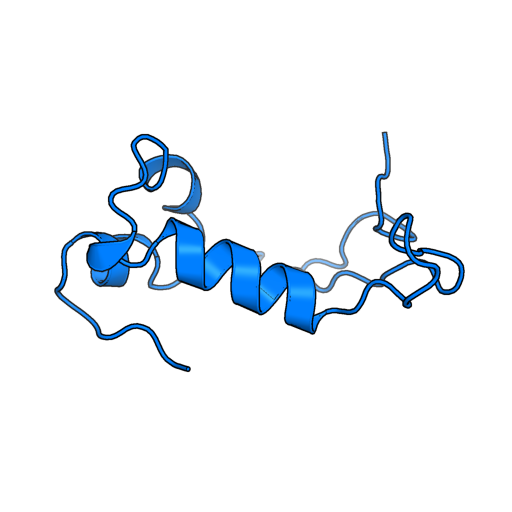ATOM 562 O O . LYS A 1 73 ? -14.923 0.288 7.771 1.00 96.38 73 LYS A O 1
ATOM 567 N N . PRO A 1 74 ? -16.357 1.400 6.429 1.00 94.31 74 PRO A N 1
ATOM 568 C CA . PRO A 1 74 ? -16.319 0.400 5.372 1.00 94.31 74 PRO A CA 1
ATOM 569 C C . PRO A 1 74 ? -14.981 0.442 4.624 1.00 94.31 74 PRO A C 1
ATOM 571 O O . PRO A 1 74 ? -14.335 1.488 4.529 1.00 94.31 74 PRO A O 1
ATOM 574 N N . VAL A 1 75 ? -14.600 -0.692 4.037 1.00 92.06 75 VAL A N 1
ATOM 575 C CA . VAL A 1 75 ? -13.582 -0.722 2.983 1.00 92.06 75 VAL A CA 1
ATOM 576 C C . VAL A 1 75 ? -14.198 -0.082 1.740 1.00 92.06 75 VAL A C 1
ATOM 578 O O . VAL A 1 75 ? -15.227 -0.541 1.248 1.00 92.06 75 VAL A O 1
ATOM 581 N N . GLU A 1 76 ? -13.599 0.993 1.234 1.00 82.25 76 GLU A N 1
ATOM 582 C CA . GLU A 1 76 ? -13.961 1.516 -0.086 1.00 82.25 76 GLU A CA 1
ATOM 583 C C . GLU A 1 76 ? -13.420 0.554 -1.148 1.00 82.25 76 GLU A C 1
ATOM 585 O O . GLU A 1 76 ? -12.225 0.254 -1.137 1.00 82.25 76 GLU A O 1
ATOM 590 N N . HIS A 1 77 ? -14.276 0.068 -2.046 1.00 62.06 77 HIS A N 1
ATOM 591 C CA . HIS A 1 77 ? -13.888 -0.771 -3.181 1.00 62.06 77 HIS A CA 1
ATOM 592 C C . HIS A 1 77 ? -13.845 0.068 -4.453 1.00 62.06 77 HIS A C 1
ATOM 594 O O . HIS A 1 77 ? -14.868 0.709 -4.768 1.00 62.06 77 HIS A O 1
#

Solvent-accessible surface area (backbone atoms only — not comparable to full-atom values): 4847 Å² total; per-residue (Å²): 133,78,71,66,41,64,54,82,60,50,66,43,94,89,62,84,45,72,50,73,50,66,38,92,81,41,57,46,96,88,66,48,72,61,53,75,62,59,54,53,51,52,52,50,49,40,26,32,59,88,64,64,48,92,65,36,72,80,42,52,88,42,89,63,32,54,42,22,44,70,66,76,37,78,79,87,130

Organism: Staphylococcus aureus (NCBI:txid1280)

Sequence (77 aa):
MLGVAKAFPEKSKDGKTLKVKLRSDAKWSNGDKVTAQDFVYAWRKTVDPKTGSEFAYIMGDIKNASDISTGKKPVEH